Protein AF-A0A1C2C0V2-F1 (afdb_monomer)

Nearest PDB structures (foldseek):
  6gsj-assembly1_BI  TM=4.145E-01  e=1.194E+00  Thermus thermophilus HB8
  1ibl-assembly1_T  TM=4.181E-01  e=2.275E+00  Thermus thermophilus
  4dv3-assembly1_T  TM=4.945E-01  e=3.497E+00  Thermus thermophilus HB8
  7v2p-assembly1_T  TM=4.171E-01  e=2.976E+00  Thermus thermophilus HB8
  4v63-assembly1_AT  TM=4.006E-01  e=2.401E+00  Thermus thermophilus HB27

Mean predicted aligned error: 14.56 Å

Secondary structure (DSSP, 8-state):
-----------------------THHHHHHHHHHHHHHHHHHHHHTT-HHHHHHHHHHTT--HHHHHHH-EETTEEHHHHHHHTT-HHHHHHHGGG-PPP---------PPPP-

Solvent-accessible surface area (backbone atoms only — not comparable to full-atom values): 7212 Å² total; per-residue (Å²): 139,86,84,82,81,82,82,82,83,83,83,81,80,81,79,80,80,72,80,80,74,78,67,76,63,56,70,65,46,50,56,56,54,48,50,52,50,53,49,47,42,48,25,32,51,68,38,31,46,70,59,32,51,49,51,30,56,74,71,68,45,48,70,50,52,38,45,76,67,36,65,39,96,92,27,44,38,56,60,38,14,60,76,48,71,6,59,60,30,35,67,72,48,56,86,48,58,73,73,75,73,77,82,80,81,85,77,88,80,83,79,81,85,130

Structure (mmCIF, N/CA/C/O backbone):
data_AF-A0A1C2C0V2-F1
#
_entry.id   AF-A0A1C2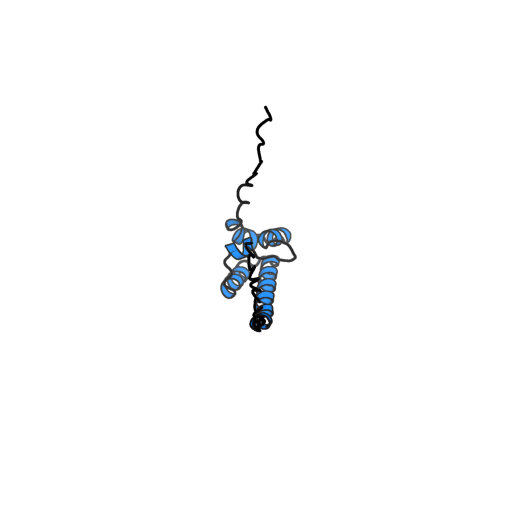C0V2-F1
#
loop_
_atom_site.group_PDB
_atom_site.id
_atom_site.type_symbol
_atom_site.label_atom_id
_atom_site.label_alt_id
_atom_site.label_comp_id
_atom_site.label_asym_id
_atom_site.label_entity_id
_atom_site.label_seq_id
_atom_site.pdbx_PDB_ins_code
_atom_site.Cartn_x
_atom_site.Cartn_y
_atom_site.Cartn_z
_atom_site.occupancy
_atom_site.B_iso_or_equiv
_atom_site.auth_seq_id
_atom_site.auth_comp_id
_atom_site.auth_asym_id
_atom_site.auth_atom_id
_atom_site.pdbx_PDB_model_num
ATOM 1 N N . MET A 1 1 ? 28.251 55.845 53.461 1.00 38.94 1 MET A N 1
ATOM 2 C CA . MET A 1 1 ? 28.040 55.900 51.997 1.00 38.94 1 MET A CA 1
ATOM 3 C C . MET A 1 1 ? 28.409 54.540 51.420 1.00 38.94 1 MET A C 1
ATOM 5 O O . MET A 1 1 ? 29.569 54.165 51.509 1.00 38.94 1 MET A O 1
ATOM 9 N N . LYS A 1 2 ? 27.437 53.749 50.952 1.00 39.31 2 LYS A N 1
ATOM 10 C CA . LYS A 1 2 ? 27.651 52.352 50.533 1.00 39.31 2 LYS A CA 1
ATOM 11 C C . LYS A 1 2 ? 27.464 52.284 49.017 1.00 39.31 2 LYS A C 1
ATOM 13 O O . LYS A 1 2 ? 26.363 52.512 48.531 1.00 39.31 2 LYS A O 1
ATOM 18 N N . ARG A 1 3 ? 28.563 52.100 48.280 1.00 48.50 3 ARG A N 1
ATOM 19 C CA . ARG A 1 3 ? 28.573 51.995 46.814 1.00 48.50 3 ARG A CA 1
ATOM 20 C C . ARG A 1 3 ? 28.439 50.518 46.455 1.00 48.50 3 ARG A C 1
ATOM 22 O O . ARG A 1 3 ? 29.340 49.741 46.753 1.00 48.50 3 ARG A O 1
ATOM 29 N N . TYR A 1 4 ? 27.304 50.135 45.881 1.00 51.75 4 TYR A N 1
ATOM 30 C CA . TYR A 1 4 ? 27.082 48.784 45.378 1.00 51.75 4 TYR A CA 1
ATOM 31 C C . TYR A 1 4 ? 27.704 48.679 43.987 1.00 51.75 4 TYR A C 1
ATOM 33 O O . TYR A 1 4 ? 27.315 49.391 43.065 1.00 51.75 4 TYR A O 1
ATOM 41 N N . LEU A 1 5 ? 28.727 47.836 43.875 1.00 55.94 5 LEU A N 1
ATOM 42 C CA . LEU A 1 5 ? 29.438 47.540 42.638 1.00 55.94 5 LEU A CA 1
ATOM 43 C C . LEU A 1 5 ? 28.643 46.456 41.900 1.00 55.94 5 LEU A C 1
ATOM 45 O O . LEU A 1 5 ? 28.670 45.290 42.288 1.00 55.94 5 LEU A O 1
ATOM 49 N N . THR A 1 6 ? 27.876 46.833 40.881 1.00 54.50 6 THR A N 1
ATOM 50 C CA . THR A 1 6 ? 27.147 45.874 40.042 1.00 54.50 6 THR A CA 1
ATOM 51 C C . THR A 1 6 ? 28.076 45.356 38.947 1.00 54.50 6 THR A C 1
ATOM 53 O O . THR A 1 6 ? 28.372 46.065 37.988 1.00 54.50 6 THR A O 1
ATOM 56 N N . LEU A 1 7 ? 28.551 44.120 39.107 1.00 54.47 7 LEU A N 1
ATOM 57 C CA . LEU A 1 7 ? 29.290 43.372 38.090 1.00 54.47 7 LEU A CA 1
ATOM 58 C C . LEU A 1 7 ? 28.300 42.813 37.059 1.00 54.47 7 LEU A C 1
ATOM 60 O O . LEU A 1 7 ? 27.567 41.867 37.339 1.00 54.47 7 LEU A O 1
ATOM 64 N N . THR A 1 8 ? 28.268 43.392 35.862 1.00 56.91 8 THR A N 1
ATOM 65 C CA . THR A 1 8 ? 27.512 42.858 34.723 1.00 56.91 8 THR A CA 1
ATOM 66 C C . THR A 1 8 ? 28.317 41.741 34.057 1.00 56.91 8 THR A C 1
ATOM 68 O O . THR A 1 8 ? 29.294 42.005 33.358 1.00 56.91 8 THR A O 1
ATOM 71 N N . SER A 1 9 ? 27.921 40.488 34.286 1.00 56.50 9 SER A N 1
ATOM 72 C CA . SER A 1 9 ? 28.453 39.322 33.574 1.00 56.50 9 SER A CA 1
ATOM 73 C C . SER A 1 9 ? 27.779 39.214 32.203 1.00 56.50 9 SER A C 1
ATOM 75 O O . SER A 1 9 ? 26.573 38.994 32.116 1.00 56.50 9 SER A O 1
ATOM 77 N N . ILE A 1 10 ? 28.547 39.408 31.130 1.00 57.41 10 ILE A N 1
ATOM 78 C CA . ILE A 1 10 ? 28.093 39.191 29.752 1.00 57.41 10 ILE A CA 1
ATOM 79 C C . ILE A 1 10 ? 28.424 37.739 29.397 1.00 57.41 10 ILE A C 1
ATOM 81 O O . ILE A 1 10 ? 29.585 37.397 29.179 1.00 57.41 10 ILE A O 1
ATOM 85 N N . ILE A 1 11 ? 27.412 36.873 29.363 1.00 63.12 11 ILE A N 1
ATOM 86 C CA . ILE A 1 11 ? 27.553 35.487 28.900 1.00 63.12 11 ILE A CA 1
ATOM 87 C C . ILE A 1 11 ? 27.469 35.503 27.370 1.00 63.12 11 ILE A C 1
ATOM 89 O O . ILE A 1 11 ? 26.389 35.629 26.797 1.00 63.12 11 ILE A O 1
ATOM 93 N N . ALA A 1 12 ? 28.617 35.398 26.700 1.00 57.31 12 ALA A N 1
ATOM 94 C CA . ALA A 1 12 ? 28.680 35.182 25.259 1.00 57.31 12 ALA A CA 1
ATOM 95 C C . ALA A 1 12 ? 28.377 33.704 24.956 1.00 57.31 12 ALA A C 1
ATOM 97 O O . ALA A 1 12 ? 29.209 32.828 25.183 1.00 57.31 12 ALA A O 1
ATOM 98 N N . ALA A 1 13 ? 27.171 33.416 24.464 1.00 58.44 13 ALA A N 1
ATOM 99 C CA . ALA A 1 13 ? 26.807 32.087 23.989 1.00 58.44 13 ALA A CA 1
ATOM 100 C C . ALA A 1 13 ? 27.440 31.845 22.609 1.00 58.44 13 ALA A C 1
ATOM 102 O O . ALA A 1 13 ? 27.033 32.438 21.610 1.00 58.44 13 ALA A O 1
ATOM 103 N N . ALA A 1 14 ? 28.452 30.979 22.551 1.00 57.50 14 ALA A N 1
ATOM 104 C CA . ALA A 1 14 ? 29.018 30.508 21.295 1.00 57.50 14 ALA A CA 1
ATOM 105 C C . ALA A 1 14 ? 27.992 29.615 20.574 1.00 57.50 14 ALA A C 1
ATOM 107 O O . ALA A 1 14 ? 27.724 28.489 20.991 1.00 57.50 14 ALA A O 1
ATOM 108 N N . LEU A 1 15 ? 27.407 30.127 19.490 1.00 61.22 15 LEU A N 1
ATOM 109 C CA . LEU A 1 15 ? 26.591 29.351 18.560 1.00 61.22 15 LEU A CA 1
ATOM 110 C C . LEU A 1 15 ? 27.511 28.406 17.777 1.00 61.22 15 LEU A C 1
ATOM 112 O O . LEU A 1 15 ? 28.115 28.789 16.777 1.00 61.22 15 LEU A O 1
ATOM 116 N N . LEU A 1 16 ? 27.631 27.163 18.244 1.00 60.00 16 LEU A N 1
ATOM 117 C CA . LEU A 1 16 ? 28.204 26.078 17.454 1.00 60.00 16 LEU A CA 1
ATOM 118 C C . LEU A 1 16 ? 27.242 25.774 16.300 1.00 60.00 16 LEU A C 1
ATOM 120 O O . LEU A 1 16 ? 26.265 25.044 16.456 1.00 60.00 16 LEU A O 1
ATOM 124 N N . ALA A 1 17 ? 27.505 26.368 15.137 1.00 57.84 17 ALA A N 1
ATOM 125 C CA . ALA A 1 17 ? 26.864 25.987 13.890 1.00 57.84 17 ALA A CA 1
ATOM 126 C C . ALA A 1 17 ? 27.332 24.572 13.523 1.00 57.84 17 ALA A C 1
ATOM 128 O O . ALA A 1 17 ? 28.430 24.381 13.003 1.00 57.84 17 ALA A O 1
ATOM 129 N N . VAL A 1 18 ? 26.514 23.568 13.836 1.00 64.06 18 VAL A N 1
ATOM 130 C CA . VAL A 1 18 ? 26.712 22.206 13.338 1.00 64.06 18 VAL A CA 1
ATOM 131 C C . VAL A 1 18 ? 26.355 22.224 11.850 1.00 64.06 18 VAL A C 1
ATOM 133 O O . VAL A 1 18 ? 25.207 22.536 11.521 1.00 64.06 18 VAL A O 1
ATOM 136 N N . PRO A 1 19 ? 27.280 21.918 10.923 1.00 56.22 19 PRO A N 1
ATOM 137 C CA . PRO A 1 19 ? 26.898 21.728 9.537 1.00 56.22 19 PRO A CA 1
ATOM 138 C C . PRO A 1 19 ? 26.007 20.486 9.470 1.00 56.22 19 PRO A C 1
ATOM 140 O O . PRO A 1 19 ? 26.447 19.370 9.748 1.00 56.22 19 PRO A O 1
ATOM 143 N N . ALA A 1 20 ? 24.736 20.685 9.124 1.00 57.19 20 ALA A N 1
ATOM 144 C CA . ALA A 1 20 ? 23.846 19.600 8.748 1.00 57.19 20 ALA A CA 1
ATOM 145 C C . ALA A 1 20 ? 24.399 18.978 7.459 1.00 57.19 20 ALA A C 1
ATOM 147 O O . ALA A 1 20 ? 24.133 19.452 6.356 1.00 57.19 20 ALA A O 1
ATOM 148 N N . ALA A 1 21 ? 25.228 17.945 7.597 1.00 58.19 21 ALA A N 1
ATOM 149 C CA . ALA A 1 21 ? 25.599 17.101 6.479 1.00 58.19 21 ALA A CA 1
ATOM 150 C C . ALA A 1 21 ? 24.317 16.409 5.999 1.00 58.19 21 ALA A C 1
ATOM 152 O O . ALA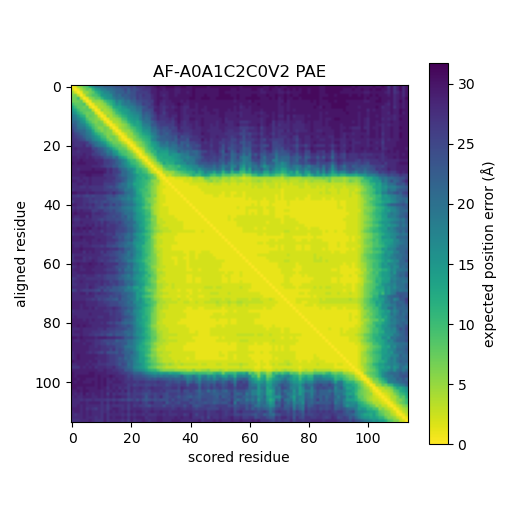 A 1 21 ? 23.825 15.479 6.637 1.00 58.19 21 ALA A O 1
ATOM 153 N N . ALA A 1 22 ? 23.737 16.907 4.906 1.00 53.78 22 ALA A N 1
ATOM 154 C CA . ALA A 1 22 ? 22.668 16.219 4.204 1.00 53.78 22 ALA A CA 1
ATOM 155 C C . ALA A 1 22 ? 23.224 14.871 3.725 1.00 53.78 22 ALA A C 1
ATOM 157 O O . ALA A 1 22 ? 24.074 14.811 2.836 1.00 53.78 22 ALA A O 1
ATOM 158 N N . ASP A 1 23 ? 22.796 13.796 4.385 1.00 51.94 23 ASP A N 1
ATOM 159 C CA . ASP A 1 23 ? 23.242 12.437 4.109 1.00 51.94 23 ASP A CA 1
ATOM 160 C C . ASP A 1 23 ? 22.873 12.070 2.662 1.00 51.94 23 ASP A C 1
ATOM 162 O O . ASP A 1 23 ? 21.705 11.958 2.295 1.00 51.94 23 ASP A O 1
ATOM 166 N N . SER A 1 24 ? 23.874 11.903 1.801 1.00 51.97 24 SER A N 1
ATOM 167 C CA . SER A 1 24 ? 23.696 11.576 0.375 1.00 51.97 24 SER A CA 1
ATOM 168 C C . SER A 1 24 ? 22.986 10.232 0.108 1.00 51.97 24 SER A C 1
ATOM 170 O O . SER A 1 24 ? 22.681 9.912 -1.043 1.00 51.97 24 SER A O 1
ATOM 172 N N . ARG A 1 25 ? 22.660 9.458 1.155 1.00 50.97 25 ARG A N 1
ATOM 173 C CA . ARG A 1 25 ? 21.848 8.228 1.091 1.00 50.97 25 ARG A CA 1
ATOM 174 C C . ARG A 1 25 ? 20.451 8.448 0.505 1.00 50.97 25 ARG A C 1
ATOM 176 O O . ARG A 1 25 ? 19.987 7.603 -0.260 1.00 50.97 25 ARG A O 1
ATOM 183 N N . PHE A 1 26 ? 19.825 9.599 0.760 1.00 50.25 26 PHE A N 1
ATOM 184 C CA . PHE A 1 26 ? 18.439 9.858 0.346 1.00 50.25 26 PHE A CA 1
ATOM 185 C C . PHE A 1 26 ? 18.224 9.857 -1.180 1.00 50.25 26 PHE A C 1
ATOM 187 O O . PHE A 1 26 ? 17.135 9.523 -1.644 1.00 50.25 26 PHE A O 1
ATOM 194 N N . ILE A 1 27 ? 19.244 10.181 -1.987 1.00 51.97 27 ILE A N 1
ATOM 195 C CA . ILE A 1 27 ? 19.081 10.293 -3.449 1.00 51.97 27 ILE A CA 1
ATOM 196 C C . ILE A 1 27 ? 18.996 8.919 -4.135 1.00 51.97 27 ILE A C 1
ATOM 198 O O . ILE A 1 27 ? 18.217 8.752 -5.073 1.00 51.97 27 ILE A O 1
ATOM 202 N N . LYS A 1 28 ? 19.728 7.905 -3.649 1.00 52.03 28 LYS A N 1
ATOM 203 C CA . LYS A 1 28 ? 19.562 6.510 -4.111 1.00 52.03 28 LYS A CA 1
ATOM 204 C C . LYS A 1 28 ? 18.346 5.831 -3.480 1.00 52.03 28 LYS A C 1
ATOM 206 O O . LYS A 1 28 ? 17.726 4.980 -4.105 1.00 52.03 28 LYS A O 1
ATOM 211 N N . GLU A 1 29 ? 17.992 6.212 -2.259 1.00 55.12 29 GLU A N 1
ATOM 212 C CA . GLU A 1 29 ? 16.837 5.668 -1.541 1.00 55.12 29 GLU A CA 1
ATOM 213 C C . GLU A 1 29 ? 15.503 6.109 -2.167 1.00 55.12 29 GLU A C 1
ATOM 215 O O . GLU A 1 29 ? 14.552 5.328 -2.226 1.00 55.12 29 GLU A O 1
ATOM 220 N N . GLY A 1 30 ? 15.459 7.318 -2.741 1.00 64.62 30 GLY A N 1
ATOM 221 C CA . GLY A 1 30 ? 14.291 7.835 -3.452 1.00 64.62 30 GLY A CA 1
ATOM 222 C C . GLY A 1 30 ? 13.833 6.949 -4.615 1.00 64.62 30 GLY A C 1
ATOM 223 O O . GLY A 1 30 ? 12.631 6.757 -4.784 1.00 64.62 30 GLY A O 1
ATOM 224 N N . SER A 1 31 ? 14.754 6.347 -5.380 1.00 78.12 31 SER A N 1
ATOM 225 C CA . SER A 1 31 ? 14.380 5.448 -6.484 1.00 78.12 31 SER A CA 1
ATOM 226 C C . SER A 1 31 ? 13.854 4.104 -5.982 1.00 78.12 31 SER A C 1
ATOM 228 O O . SER A 1 31 ? 12.882 3.586 -6.533 1.00 78.12 31 SER A O 1
ATOM 230 N N . TYR A 1 32 ? 14.439 3.566 -4.907 1.00 85.69 32 TYR A N 1
ATOM 231 C CA . TYR A 1 32 ? 13.994 2.320 -4.284 1.00 85.69 32 TYR A CA 1
ATOM 232 C C . TYR A 1 32 ? 12.573 2.455 -3.725 1.00 85.69 32 TYR A C 1
ATOM 234 O O . TYR A 1 32 ? 11.707 1.641 -4.047 1.00 85.69 32 TYR A O 1
ATOM 242 N N . LEU A 1 33 ? 12.299 3.521 -2.963 1.00 85.62 33 LEU A N 1
ATOM 243 C CA . LEU A 1 33 ? 10.962 3.761 -2.416 1.00 85.62 33 LEU A CA 1
ATOM 244 C C . LEU A 1 33 ? 9.944 4.120 -3.496 1.00 85.62 33 LEU A C 1
ATOM 246 O O . LEU A 1 33 ? 8.802 3.667 -3.4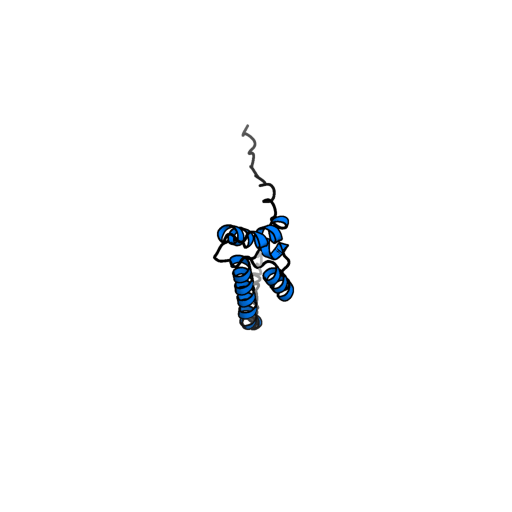31 1.00 85.62 33 LEU A O 1
ATOM 250 N N . HIS A 1 34 ? 10.345 4.895 -4.505 1.00 89.88 34 HIS A N 1
ATOM 251 C CA . HIS A 1 34 ? 9.469 5.197 -5.632 1.00 89.88 34 HIS A CA 1
ATOM 252 C C . HIS A 1 34 ? 9.062 3.921 -6.377 1.00 89.88 34 HIS A C 1
ATOM 254 O O . HIS A 1 34 ? 7.875 3.710 -6.613 1.00 89.88 34 HIS A O 1
ATOM 260 N N . THR A 1 35 ? 10.021 3.039 -6.674 1.00 93.38 35 THR A N 1
ATOM 261 C CA . THR A 1 35 ? 9.757 1.757 -7.347 1.00 93.38 35 THR A CA 1
ATOM 262 C C . THR A 1 35 ? 8.819 0.887 -6.512 1.00 93.38 35 THR A C 1
ATOM 264 O O . THR A 1 35 ? 7.809 0.416 -7.031 1.00 93.38 35 THR A O 1
ATOM 267 N N . ALA A 1 36 ? 9.069 0.775 -5.202 1.00 93.81 36 ALA A N 1
ATOM 268 C CA . ALA A 1 36 ? 8.206 0.035 -4.283 1.00 93.81 36 ALA A CA 1
ATOM 269 C C . ALA A 1 36 ? 6.751 0.527 -4.330 1.00 93.81 36 ALA A C 1
ATOM 271 O O . ALA A 1 36 ? 5.818 -0.270 -4.430 1.00 93.81 36 ALA A O 1
ATOM 272 N N . LEU A 1 37 ? 6.546 1.848 -4.281 1.00 94.62 37 LEU A N 1
ATOM 273 C CA . LEU A 1 37 ? 5.211 2.443 -4.332 1.00 94.62 37 LEU A CA 1
ATOM 274 C C . LEU A 1 37 ? 4.539 2.209 -5.687 1.00 94.62 37 LEU A C 1
ATOM 276 O O . LEU A 1 37 ? 3.367 1.834 -5.725 1.00 94.62 37 LEU A O 1
ATOM 280 N N . VAL A 1 38 ? 5.269 2.382 -6.792 1.00 95.88 38 VAL A N 1
ATOM 281 C CA . VAL A 1 38 ? 4.744 2.139 -8.142 1.00 95.88 38 VAL A CA 1
ATOM 282 C C . VAL A 1 38 ? 4.297 0.686 -8.297 1.00 95.88 38 VAL A C 1
ATOM 284 O O . VAL A 1 38 ? 3.182 0.444 -8.766 1.00 95.88 38 VAL A O 1
ATOM 287 N N . GLU A 1 39 ? 5.105 -0.281 -7.868 1.00 97.50 39 GLU A N 1
ATOM 288 C CA . GLU A 1 39 ? 4.761 -1.702 -7.945 1.00 97.50 39 GLU A CA 1
ATOM 289 C C . GLU A 1 39 ? 3.578 -2.063 -7.044 1.00 97.50 39 GLU A C 1
ATOM 291 O O . GLU A 1 39 ? 2.622 -2.689 -7.507 1.00 97.50 39 GLU A O 1
ATOM 296 N N . VAL A 1 40 ? 3.582 -1.616 -5.782 1.00 98.00 40 VAL A N 1
ATOM 297 C CA . VAL A 1 40 ? 2.476 -1.858 -4.842 1.00 98.00 40 VAL A CA 1
ATOM 298 C C . VAL A 1 40 ? 1.161 -1.311 -5.396 1.00 98.00 40 VAL A C 1
ATOM 300 O O . VAL A 1 40 ? 0.150 -2.022 -5.401 1.00 98.00 40 VAL A O 1
ATOM 303 N N . CYS A 1 41 ? 1.160 -0.081 -5.915 1.00 98.06 41 CYS A N 1
ATOM 304 C CA . CYS A 1 41 ? -0.039 0.528 -6.483 1.00 98.06 41 CYS A CA 1
ATOM 305 C C . CYS A 1 41 ? -0.466 -0.152 -7.790 1.00 98.06 41 CYS A C 1
ATOM 307 O O . CYS A 1 41 ? -1.659 -0.349 -8.018 1.00 98.06 41 CYS A O 1
ATOM 309 N N . THR A 1 42 ? 0.485 -0.583 -8.621 1.00 98.44 42 THR A N 1
ATOM 310 C CA . THR A 1 42 ? 0.201 -1.297 -9.875 1.00 98.44 42 THR A CA 1
ATOM 311 C C . THR A 1 42 ? -0.414 -2.669 -9.615 1.00 98.44 42 THR A C 1
ATOM 313 O O . THR A 1 42 ? -1.445 -3.004 -10.199 1.00 98.44 42 THR A O 1
ATOM 316 N N . HIS A 1 43 ? 0.173 -3.464 -8.719 1.00 98.50 43 HIS A N 1
ATOM 317 C CA . HIS A 1 43 ? -0.354 -4.783 -8.369 1.00 98.50 43 HIS A CA 1
ATOM 318 C C . HIS A 1 43 ? -1.687 -4.696 -7.633 1.00 98.50 43 HIS A C 1
ATOM 320 O O . HIS A 1 43 ? -2.540 -5.557 -7.836 1.00 98.50 43 HIS A O 1
ATOM 326 N N . THR A 1 44 ? -1.893 -3.644 -6.838 1.00 98.44 44 THR A N 1
ATOM 327 C CA . THR A 1 44 ? -3.195 -3.361 -6.230 1.00 98.44 44 THR A CA 1
ATOM 328 C C . THR A 1 44 ? -4.245 -3.055 -7.288 1.00 98.44 44 THR A C 1
ATOM 330 O O . THR A 1 44 ? -5.269 -3.724 -7.315 1.00 98.44 44 THR A O 1
ATOM 333 N N . ARG A 1 45 ? -3.981 -2.107 -8.198 1.00 98.44 45 ARG A N 1
ATOM 334 C CA . ARG A 1 45 ? -4.924 -1.732 -9.264 1.00 98.44 45 ARG A CA 1
ATOM 335 C C . ARG A 1 45 ? -5.314 -2.918 -10.143 1.00 98.44 45 ARG A C 1
ATOM 337 O O . ARG A 1 45 ? -6.465 -3.046 -10.524 1.00 98.44 45 ARG A O 1
ATOM 344 N N . ASN A 1 46 ? -4.352 -3.777 -10.467 1.00 98.44 46 ASN A N 1
ATOM 345 C CA . ASN A 1 46 ? -4.570 -4.924 -11.348 1.00 98.44 46 ASN A CA 1
ATOM 346 C C . ASN A 1 46 ? -5.164 -6.145 -10.617 1.00 98.44 46 ASN A C 1
ATOM 348 O O . ASN A 1 46 ? -5.189 -7.236 -11.188 1.00 98.44 46 ASN A O 1
ATOM 352 N N . ASP A 1 47 ? -5.554 -5.994 -9.348 1.00 98.56 47 ASP A N 1
ATOM 353 C CA . ASP A 1 47 ? -6.073 -7.055 -8.489 1.00 98.56 47 ASP A CA 1
ATOM 354 C C . ASP A 1 47 ? -5.148 -8.282 -8.379 1.00 98.56 47 ASP A C 1
ATOM 356 O O . ASP A 1 47 ? -5.580 -9.423 -8.500 1.00 98.56 47 ASP A O 1
ATOM 360 N N . GLN A 1 48 ? -3.840 -8.090 -8.185 1.00 98.56 48 GLN A N 1
ATOM 361 C CA . GLN A 1 48 ? -2.830 -9.163 -8.177 1.00 98.56 48 GLN A CA 1
ATOM 362 C C . GLN A 1 48 ? -2.299 -9.451 -6.757 1.00 98.56 48 GLN A C 1
ATOM 364 O O . GLN A 1 48 ? -1.158 -9.096 -6.455 1.00 98.56 48 GLN A O 1
ATOM 369 N N . PRO A 1 49 ? -3.048 -10.148 -5.876 1.00 98.00 49 PRO A N 1
ATOM 370 C CA . PRO A 1 49 ? -2.664 -10.345 -4.475 1.00 98.00 49 PRO A CA 1
ATOM 371 C C . PRO A 1 49 ? -1.350 -11.121 -4.309 1.00 98.00 49 PRO A C 1
ATOM 373 O O . PRO A 1 49 ? -0.567 -10.802 -3.422 1.00 98.00 49 PRO A O 1
ATOM 376 N N . GLY A 1 50 ? -1.061 -12.098 -5.178 1.00 98.19 50 GLY A N 1
ATOM 377 C CA . GLY A 1 50 ? 0.193 -12.862 -5.128 1.00 98.19 50 GLY A CA 1
ATOM 378 C C . GLY A 1 50 ? 1.427 -12.019 -5.467 1.00 98.19 50 GLY A C 1
ATOM 379 O O . GLY A 1 50 ? 2.430 -12.085 -4.760 1.00 98.19 50 GLY A O 1
ATOM 380 N N . LYS A 1 51 ? 1.340 -11.178 -6.509 1.00 98.38 51 LYS A N 1
ATOM 381 C CA . LYS A 1 51 ? 2.428 -10.251 -6.861 1.00 98.38 51 LYS A CA 1
ATOM 382 C C . LYS A 1 51 ? 2.588 -9.178 -5.795 1.00 98.38 51 LYS A C 1
ATOM 384 O O . LYS A 1 51 ? 3.690 -8.991 -5.303 1.00 98.38 51 LYS A O 1
ATOM 389 N N . LEU A 1 52 ? 1.479 -8.590 -5.344 1.00 98.44 52 LEU A N 1
ATOM 390 C CA . LEU A 1 52 ? 1.483 -7.635 -4.241 1.00 98.44 52 LEU A CA 1
ATOM 391 C C . LEU A 1 52 ? 2.123 -8.225 -2.976 1.00 98.44 52 LEU A C 1
ATOM 393 O O . LEU A 1 52 ? 2.946 -7.571 -2.351 1.00 98.44 52 LEU A O 1
ATOM 397 N N . PHE A 1 53 ? 1.800 -9.466 -2.604 1.00 98.31 53 PHE A N 1
ATOM 398 C CA . PHE A 1 53 ? 2.421 -10.130 -1.458 1.00 98.31 53 PHE A CA 1
ATOM 399 C C . PHE A 1 53 ? 3.938 -10.276 -1.617 1.00 98.31 53 PHE A C 1
ATOM 401 O O . PHE A 1 53 ? 4.677 -10.006 -0.669 1.00 98.31 53 PHE A O 1
ATOM 408 N N . ASN A 1 54 ? 4.399 -10.680 -2.803 1.00 98.19 54 ASN A N 1
ATOM 409 C CA . ASN A 1 54 ? 5.823 -10.811 -3.091 1.00 98.19 54 ASN A CA 1
ATOM 410 C C . ASN A 1 54 ? 6.537 -9.458 -3.029 1.00 98.19 54 ASN A C 1
ATOM 412 O O . ASN A 1 54 ? 7.532 -9.364 -2.318 1.00 98.19 54 ASN A O 1
ATOM 416 N N . THR A 1 55 ? 5.982 -8.421 -3.661 1.00 97.75 55 THR A N 1
ATOM 417 C CA . THR A 1 55 ? 6.485 -7.040 -3.598 1.00 97.75 55 THR A CA 1
ATOM 418 C C . THR A 1 55 ? 6.563 -6.561 -2.149 1.00 97.75 55 THR A C 1
ATOM 420 O O . THR A 1 55 ? 7.622 -6.161 -1.678 1.00 97.75 55 THR A O 1
ATOM 423 N N . LEU A 1 56 ? 5.482 -6.681 -1.372 1.00 97.62 56 LEU A N 1
ATOM 424 C CA . LEU A 1 56 ? 5.485 -6.291 0.042 1.00 97.62 56 LEU A CA 1
ATOM 425 C C . LEU A 1 56 ? 6.580 -7.020 0.839 1.00 97.62 56 LEU A C 1
ATOM 427 O O . LEU A 1 56 ? 7.244 -6.409 1.674 1.00 97.62 56 LEU A O 1
ATOM 431 N N . ARG A 1 57 ? 6.812 -8.309 0.567 1.00 97.50 57 ARG A N 1
ATOM 432 C CA . ARG A 1 57 ? 7.877 -9.089 1.212 1.00 97.50 57 ARG A CA 1
ATOM 433 C C . ARG A 1 57 ? 9.275 -8.630 0.792 1.00 97.50 57 ARG A C 1
ATOM 435 O O . ARG A 1 57 ? 10.137 -8.502 1.658 1.00 97.50 57 ARG A O 1
ATOM 442 N N . GLU A 1 58 ? 9.494 -8.386 -0.495 1.00 96.56 58 GLU A N 1
ATOM 443 C CA . GLU A 1 58 ? 10.770 -7.926 -1.058 1.00 96.56 58 GLU A CA 1
ATOM 444 C C . GLU A 1 58 ? 11.185 -6.572 -0.478 1.00 96.56 58 GLU A C 1
ATOM 446 O O . GLU A 1 58 ? 12.307 -6.413 0.004 1.00 96.56 58 GLU A O 1
ATOM 451 N N . TYR A 1 59 ? 10.235 -5.640 -0.399 1.00 95.81 59 TYR A N 1
ATOM 452 C CA . TYR A 1 59 ? 10.434 -4.316 0.189 1.00 95.81 59 TYR A CA 1
ATOM 453 C C . TYR A 1 59 ? 10.306 -4.290 1.720 1.00 95.81 59 TYR A C 1
ATOM 455 O O . TYR A 1 59 ? 10.380 -3.227 2.333 1.00 95.81 59 TYR A O 1
ATOM 463 N N . ARG A 1 60 ? 10.121 -5.454 2.362 1.00 95.75 60 ARG A N 1
ATOM 464 C CA . ARG A 1 60 ? 9.964 -5.607 3.822 1.00 95.75 60 ARG A CA 1
ATOM 465 C C . ARG A 1 60 ? 8.846 -4.738 4.418 1.00 95.75 60 ARG A C 1
ATOM 467 O O . ARG A 1 60 ? 8.911 -4.313 5.571 1.00 95.75 60 ARG A O 1
ATOM 474 N N . ILE A 1 61 ? 7.787 -4.508 3.649 1.00 95.69 61 ILE A N 1
ATOM 475 C CA . ILE A 1 61 ? 6.595 -3.773 4.064 1.00 95.69 61 ILE A CA 1
ATOM 476 C C . ILE A 1 61 ? 5.589 -4.783 4.619 1.00 95.69 61 ILE A C 1
ATOM 478 O O . ILE A 1 61 ? 5.074 -5.643 3.906 1.00 95.69 61 ILE A O 1
ATOM 482 N N . SER A 1 62 ? 5.278 -4.687 5.913 1.00 96.62 62 SER A N 1
ATOM 483 C CA . SER A 1 62 ? 4.229 -5.527 6.500 1.00 96.62 62 SER A CA 1
ATOM 484 C C . SER A 1 62 ? 2.862 -5.193 5.888 1.00 96.62 62 SER A C 1
ATOM 486 O O . SER A 1 62 ? 2.603 -4.042 5.541 1.00 96.62 62 SER A O 1
ATOM 488 N N . LYS A 1 63 ? 1.946 -6.168 5.800 1.00 96.50 63 LYS A N 1
ATOM 489 C CA . LYS A 1 63 ? 0.575 -5.909 5.314 1.00 96.50 63 LYS A CA 1
ATOM 490 C C . LYS A 1 63 ? -0.142 -4.843 6.152 1.00 96.50 63 LYS A C 1
ATOM 492 O O . LYS A 1 63 ? -0.846 -4.016 5.588 1.00 96.50 63 LYS A O 1
ATOM 497 N N . GLN A 1 64 ? 0.104 -4.823 7.465 1.00 95.50 64 GLN A N 1
ATOM 498 C CA . GLN A 1 64 ? -0.405 -3.782 8.359 1.00 95.50 64 GLN A CA 1
ATOM 499 C C . GLN A 1 64 ? 0.133 -2.400 7.968 1.00 95.50 64 GLN A C 1
ATOM 501 O O . GLN A 1 64 ? -0.643 -1.481 7.751 1.00 95.50 64 GLN A O 1
ATOM 506 N N . SER A 1 65 ? 1.452 -2.264 7.795 1.00 95.44 65 SER A N 1
ATOM 507 C CA . SER A 1 65 ? 2.074 -1.010 7.349 1.00 95.44 65 SER A CA 1
ATOM 508 C C . SER A 1 65 ? 1.586 -0.585 5.965 1.00 95.44 65 SER A C 1
ATOM 510 O O . SER A 1 65 ? 1.437 0.605 5.714 1.00 95.44 65 SER A O 1
ATOM 512 N N . ALA A 1 66 ? 1.347 -1.545 5.069 1.00 96.12 66 ALA A N 1
ATOM 513 C CA . ALA A 1 66 ? 0.824 -1.279 3.739 1.00 96.12 66 ALA A CA 1
ATOM 514 C C . ALA A 1 66 ? -0.574 -0.652 3.814 1.00 96.12 66 ALA A C 1
ATOM 516 O O . ALA A 1 66 ? -0.818 0.370 3.185 1.00 96.12 66 ALA A O 1
ATOM 517 N N . VAL A 1 67 ? -1.466 -1.214 4.632 1.00 96.31 67 VAL A N 1
ATOM 518 C CA . VAL A 1 67 ? -2.812 -0.662 4.836 1.00 96.31 67 VAL A CA 1
ATOM 519 C C . VAL A 1 67 ? -2.770 0.687 5.561 1.00 96.31 67 VAL A C 1
ATOM 521 O O . VAL A 1 67 ? -3.444 1.615 5.129 1.00 96.31 67 VAL A O 1
ATOM 524 N N . ASP A 1 68 ? -1.940 0.824 6.599 1.00 93.69 68 ASP A N 1
ATOM 525 C CA . ASP A 1 68 ? -1.907 2.023 7.450 1.00 93.69 68 ASP A CA 1
ATOM 526 C C . ASP A 1 68 ? -1.205 3.227 6.792 1.00 93.69 68 ASP A C 1
ATOM 528 O O . ASP A 1 68 ? -1.519 4.373 7.109 1.00 93.69 68 ASP A O 1
ATOM 532 N N . LYS A 1 69 ? -0.195 2.989 5.938 1.00 93.25 69 LYS A N 1
ATOM 533 C CA . LYS A 1 69 ? 0.753 4.038 5.508 1.00 93.25 69 LYS A CA 1
ATOM 534 C C . LYS A 1 69 ? 0.914 4.190 3.999 1.00 93.25 69 LYS A C 1
ATOM 536 O O . LYS A 1 69 ? 1.346 5.256 3.563 1.00 93.25 69 LYS A O 1
ATOM 541 N N . VAL A 1 70 ? 0.633 3.162 3.195 1.00 95.31 70 VAL A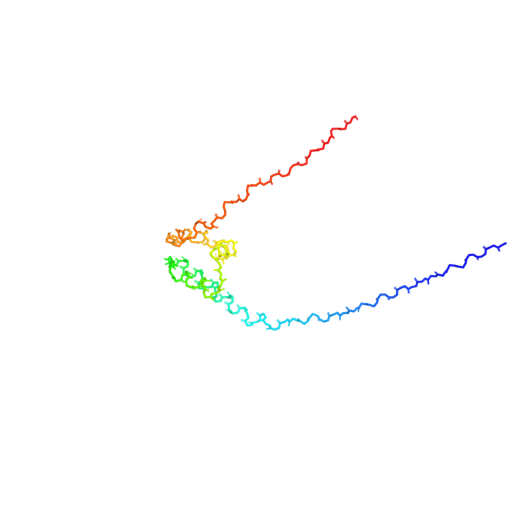 N 1
ATOM 542 C CA . VAL A 1 70 ? 0.833 3.265 1.742 1.00 95.31 70 VAL A CA 1
ATOM 543 C C . VAL A 1 70 ? -0.327 4.023 1.111 1.00 95.31 70 VAL A C 1
ATOM 545 O O . VAL A 1 70 ? -1.500 3.729 1.347 1.00 95.31 70 VAL A O 1
ATOM 548 N N . MET A 1 71 ? 0.031 4.990 0.272 1.00 95.19 71 MET A N 1
ATOM 549 C CA . MET A 1 71 ? -0.898 5.830 -0.468 1.00 95.19 71 MET A CA 1
ATOM 550 C C . MET A 1 71 ? -0.679 5.649 -1.969 1.00 95.19 71 MET A C 1
ATOM 552 O O . MET A 1 71 ? 0.429 5.832 -2.468 1.00 95.19 71 MET A O 1
ATOM 556 N N . CYS A 1 72 ? -1.754 5.356 -2.690 1.00 96.38 72 CYS A N 1
ATOM 557 C CA . CYS A 1 72 ? -1.796 5.263 -4.143 1.00 96.38 72 CYS A CA 1
ATOM 558 C C . CYS A 1 72 ? -2.714 6.361 -4.672 1.00 96.38 72 CYS A C 1
ATOM 560 O O . CYS A 1 72 ? -3.877 6.427 -4.288 1.00 96.38 72 CYS A O 1
ATOM 562 N N . ASN A 1 73 ? -2.203 7.253 -5.526 1.00 93.31 73 ASN A N 1
ATOM 563 C CA . ASN A 1 73 ? -2.980 8.368 -6.088 1.00 93.31 73 ASN A CA 1
ATOM 564 C C . ASN A 1 73 ? -3.757 9.176 -5.029 1.00 93.31 73 ASN A C 1
ATOM 566 O O . ASN A 1 73 ? -4.927 9.500 -5.216 1.00 93.31 73 ASN A O 1
ATOM 570 N N . LYS A 1 74 ? -3.096 9.508 -3.909 1.00 94.62 74 LYS A N 1
ATOM 571 C CA . LYS A 1 74 ? -3.673 10.241 -2.759 1.00 94.62 74 LYS A CA 1
ATOM 572 C C . LYS A 1 74 ? -4.769 9.482 -1.990 1.00 94.62 74 LYS A C 1
ATOM 574 O O . LYS A 1 74 ? -5.464 10.082 -1.177 1.00 94.62 74 LYS A O 1
ATOM 579 N N . GLN A 1 75 ? -4.916 8.180 -2.215 1.00 95.81 75 GLN A N 1
ATOM 580 C CA . GLN A 1 75 ? -5.853 7.312 -1.503 1.00 95.81 75 GLN A CA 1
ATOM 581 C C . GLN A 1 75 ? -5.081 6.255 -0.712 1.00 95.81 75 GLN A C 1
ATOM 583 O O . GLN A 1 75 ? -4.092 5.719 -1.210 1.00 95.81 75 GLN A O 1
ATOM 588 N N . GLN A 1 76 ? -5.538 5.922 0.498 1.00 95.94 76 GLN A N 1
ATOM 589 C CA . GLN A 1 76 ? -4.970 4.798 1.253 1.00 95.94 76 GLN A CA 1
ATOM 590 C C . GLN A 1 76 ? -5.095 3.511 0.439 1.00 95.94 76 GLN A C 1
ATOM 592 O O . GLN A 1 76 ? -6.089 3.327 -0.264 1.00 95.94 76 GLN A O 1
ATOM 597 N N . LEU A 1 77 ? -4.111 2.618 0.550 1.00 97.06 77 LEU A N 1
ATOM 598 C CA . LEU A 1 77 ? -3.990 1.420 -0.283 1.0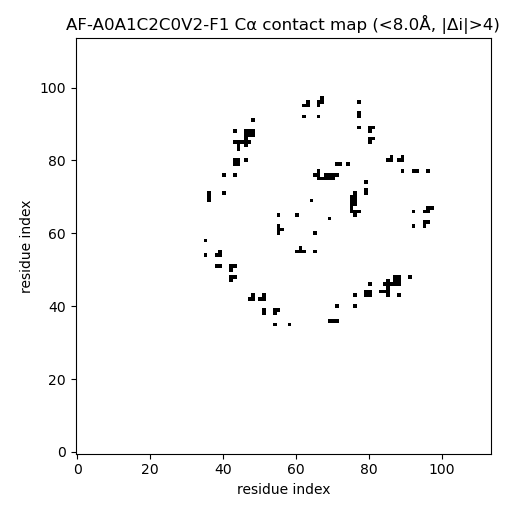0 97.06 77 LEU A CA 1
ATOM 599 C C . LEU A 1 77 ? -5.289 0.607 -0.386 1.00 97.06 77 LEU A C 1
ATOM 601 O O . LEU A 1 77 ? -5.685 0.208 -1.478 1.00 97.06 77 LEU A O 1
ATOM 605 N N . LEU A 1 78 ? -5.969 0.384 0.741 1.00 96.75 78 LEU A N 1
ATOM 606 C CA . LEU A 1 78 ? -7.199 -0.406 0.774 1.00 96.75 78 LEU A CA 1
ATOM 607 C C . LEU A 1 78 ? -8.385 0.329 0.126 1.00 96.75 78 LEU A C 1
ATOM 609 O O . LEU A 1 78 ? -9.156 -0.280 -0.612 1.00 96.75 78 LEU A O 1
ATOM 613 N N . THR A 1 79 ? -8.502 1.642 0.331 1.00 97.25 79 THR A N 1
ATOM 614 C CA . THR A 1 79 ? -9.489 2.490 -0.360 1.00 97.25 79 THR A CA 1
ATOM 615 C C . THR A 1 79 ? -9.223 2.537 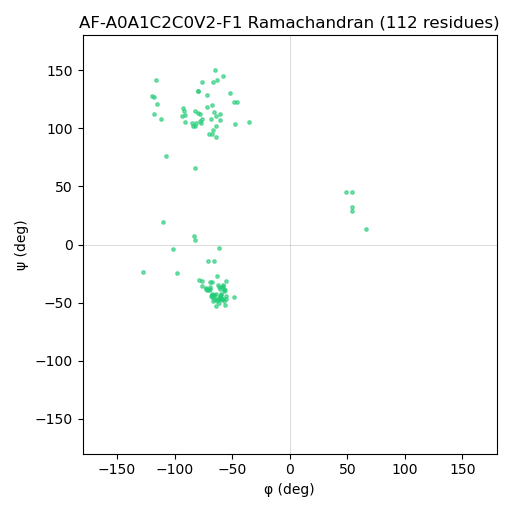-1.861 1.00 97.25 79 THR A C 1
ATOM 617 O O . THR A 1 79 ? -10.144 2.392 -2.656 1.00 97.25 79 THR A O 1
ATOM 620 N N . PHE A 1 80 ? -7.958 2.673 -2.258 1.00 98.19 80 PHE A N 1
ATOM 621 C CA . PHE A 1 80 ? -7.545 2.616 -3.653 1.00 98.19 80 PHE A CA 1
ATOM 622 C C . PHE A 1 80 ? -7.907 1.268 -4.290 1.00 98.19 80 PHE A C 1
ATOM 624 O O . PHE A 1 80 ? -8.442 1.245 -5.395 1.00 98.19 80 PHE A O 1
ATOM 631 N N . ALA A 1 81 ? -7.687 0.153 -3.585 1.00 98.19 81 ALA A N 1
ATOM 632 C CA . ALA A 1 81 ? -8.082 -1.176 -4.046 1.00 98.19 81 ALA A CA 1
ATOM 633 C C . ALA A 1 81 ? -9.598 -1.272 -4.289 1.00 98.19 81 ALA A C 1
ATOM 635 O O . ALA A 1 81 ? -10.017 -1.727 -5.349 1.00 98.19 81 ALA A O 1
ATOM 636 N N . ARG A 1 82 ? -10.418 -0.783 -3.346 1.00 98.00 82 ARG A N 1
ATOM 637 C CA . ARG A 1 82 ? -11.886 -0.738 -3.487 1.00 98.00 82 ARG A CA 1
ATOM 638 C C . ARG A 1 82 ? -12.324 0.097 -4.690 1.00 98.00 82 ARG A C 1
ATOM 640 O O . ARG A 1 82 ? -13.171 -0.346 -5.450 1.00 98.00 82 ARG A O 1
ATOM 647 N N . ASN A 1 83 ? -11.709 1.261 -4.889 1.00 98.31 83 ASN A N 1
ATOM 648 C CA . ASN A 1 83 ? -12.040 2.174 -5.987 1.00 98.31 83 ASN A CA 1
ATOM 649 C C . ASN A 1 83 ? -11.605 1.673 -7.374 1.00 98.31 83 ASN A C 1
ATOM 651 O O . ASN A 1 83 ? -12.024 2.245 -8.374 1.00 98.31 83 ASN A O 1
ATOM 655 N N . ASN A 1 84 ? -10.739 0.659 -7.441 1.00 98.19 84 ASN A N 1
ATOM 656 C CA . ASN A 1 84 ? -10.301 0.027 -8.689 1.00 98.19 84 ASN A CA 1
ATOM 657 C C . ASN A 1 84 ? -10.860 -1.401 -8.834 1.00 98.19 84 ASN A C 1
ATOM 659 O O . ASN A 1 84 ? -10.280 -2.202 -9.561 1.00 98.19 84 ASN A O 1
ATOM 663 N N . ASP A 1 85 ? -11.928 -1.747 -8.104 1.00 98.06 85 ASP A N 1
ATOM 664 C CA . ASP A 1 85 ? -12.574 -3.068 -8.140 1.00 98.06 85 ASP A CA 1
ATOM 665 C C . ASP A 1 85 ? -11.619 -4.253 -7.877 1.00 98.06 85 ASP A C 1
ATOM 667 O O . ASP A 1 85 ? -11.845 -5.384 -8.312 1.00 98.06 85 ASP A O 1
ATOM 671 N N . ALA A 1 86 ? -10.547 -4.026 -7.108 1.00 98.38 86 ALA A N 1
ATOM 672 C CA . ALA A 1 86 ? -9.527 -5.027 -6.809 1.00 98.38 86 ALA A CA 1
ATOM 673 C C . ALA A 1 86 ? -9.948 -5.959 -5.660 1.00 98.38 86 ALA A C 1
ATOM 675 O O . ALA A 1 86 ? -9.378 -5.946 -4.563 1.00 98.38 86 ALA A O 1
ATOM 676 N N . GLN A 1 87 ? -10.993 -6.752 -5.895 1.00 98.50 87 GLN A N 1
ATOM 677 C CA . GLN A 1 87 ? -11.679 -7.539 -4.868 1.00 98.50 87 GLN A CA 1
ATOM 678 C C . GLN A 1 87 ? -10.782 -8.561 -4.160 1.00 98.50 87 GLN A C 1
ATOM 680 O O . GLN A 1 87 ? -10.898 -8.738 -2.945 1.00 98.50 87 GLN A O 1
ATOM 685 N N . ARG A 1 88 ? -9.865 -9.229 -4.870 1.00 98.50 88 ARG A N 1
ATOM 686 C CA . ARG A 1 88 ? -8.971 -10.221 -4.252 1.00 98.50 88 ARG A CA 1
ATOM 687 C C . ARG A 1 88 ? -7.918 -9.545 -3.386 1.00 98.50 88 ARG A C 1
ATOM 689 O O . ARG A 1 88 ? -7.567 -10.062 -2.324 1.00 98.50 88 ARG A O 1
ATOM 696 N N . VAL A 1 89 ? -7.419 -8.387 -3.814 1.00 98.44 89 VAL A N 1
ATOM 697 C CA . VAL A 1 89 ? -6.514 -7.565 -3.002 1.00 98.44 89 VAL A CA 1
ATOM 698 C C . VAL A 1 89 ? -7.236 -7.037 -1.763 1.00 98.44 89 VAL A C 1
ATOM 700 O O . VAL A 1 89 ? -6.688 -7.142 -0.664 1.00 98.44 89 VAL A O 1
ATOM 703 N N . VAL A 1 90 ? -8.476 -6.559 -1.902 1.00 98.50 90 VAL A N 1
ATOM 704 C CA . VAL A 1 90 ? -9.316 -6.165 -0.761 1.00 98.50 90 VAL A CA 1
ATOM 705 C C . VAL A 1 90 ? -9.494 -7.340 0.198 1.00 98.50 90 VAL A C 1
ATOM 707 O O . VAL A 1 90 ? -9.209 -7.192 1.383 1.00 98.50 90 VAL A O 1
ATOM 710 N N . ALA A 1 91 ? -9.853 -8.528 -0.294 1.00 98.19 91 ALA A N 1
ATOM 711 C CA . ALA A 1 91 ? -10.023 -9.717 0.539 1.00 98.19 91 ALA A CA 1
ATOM 712 C C . ALA A 1 91 ? -8.744 -10.092 1.312 1.00 98.19 91 ALA A C 1
ATOM 714 O O . ALA A 1 91 ? -8.812 -10.498 2.474 1.00 98.19 91 ALA A O 1
ATOM 715 N N . MET A 1 92 ? -7.570 -9.912 0.695 1.00 97.50 92 MET A N 1
ATOM 716 C CA . MET A 1 92 ? -6.274 -10.151 1.334 1.00 97.50 92 MET A CA 1
ATOM 717 C C . MET A 1 92 ? -5.944 -9.117 2.423 1.00 97.50 92 MET A C 1
ATOM 719 O O . MET A 1 92 ? -5.335 -9.469 3.439 1.00 97.50 92 MET A O 1
ATOM 723 N N . LEU A 1 93 ? -6.283 -7.844 2.200 1.00 97.00 93 LEU A N 1
ATOM 724 C CA . LEU A 1 93 ? -5.834 -6.722 3.030 1.00 97.00 93 LEU A CA 1
ATOM 725 C C . LEU A 1 93 ? -6.851 -6.269 4.086 1.00 97.00 93 LEU A C 1
ATOM 727 O O . LEU A 1 93 ? -6.437 -5.743 5.115 1.00 97.00 93 LEU A O 1
ATOM 731 N N . GLN A 1 94 ? -8.148 -6.514 3.891 1.00 96.38 94 GLN A N 1
ATOM 732 C CA . GLN A 1 94 ? -9.227 -6.015 4.759 1.00 96.38 94 GLN A CA 1
ATOM 733 C C . GLN A 1 94 ? -9.062 -6.391 6.236 1.00 96.38 94 GLN A C 1
ATOM 735 O O . GLN A 1 94 ? -9.403 -5.617 7.118 1.00 96.38 94 GLN A O 1
ATOM 740 N N . ARG A 1 95 ? -8.462 -7.550 6.533 1.00 93.69 95 ARG A N 1
ATOM 741 C CA . ARG A 1 95 ? -8.214 -7.996 7.916 1.00 93.69 95 ARG A CA 1
ATOM 742 C C . ARG A 1 95 ? -7.209 -7.130 8.688 1.00 93.69 95 ARG A C 1
ATOM 744 O O . ARG A 1 95 ? -7.067 -7.314 9.891 1.00 93.69 95 ARG A O 1
ATOM 751 N N . TYR A 1 96 ? -6.457 -6.285 7.986 1.00 94.00 96 TYR A N 1
ATOM 752 C CA . TYR A 1 96 ? -5.482 -5.352 8.552 1.00 94.00 96 TYR A CA 1
ATOM 753 C C . TYR A 1 96 ? -6.029 -3.924 8.617 1.00 94.00 96 TYR A C 1
ATOM 755 O O . TYR A 1 96 ? -5.349 -3.034 9.123 1.00 94.00 96 TYR A O 1
ATOM 763 N N . GLU A 1 97 ? -7.240 -3.690 8.105 1.00 90.31 97 GLU A N 1
ATOM 764 C CA . GLU A 1 97 ? -7.928 -2.423 8.288 1.00 90.31 97 GLU A CA 1
ATOM 765 C C . GLU A 1 97 ? -8.209 -2.249 9.774 1.00 90.31 97 GLU A C 1
ATOM 767 O O . GLU A 1 97 ? -9.007 -2.979 10.370 1.00 90.31 97 GLU A O 1
ATOM 772 N N . ARG A 1 98 ? -7.522 -1.293 10.400 1.00 79.88 98 ARG A N 1
ATOM 773 C CA . ARG A 1 98 ? -7.925 -0.876 11.733 1.00 79.88 98 ARG A CA 1
ATOM 774 C C . ARG A 1 98 ? -9.264 -0.185 11.576 1.00 79.88 98 ARG A C 1
ATOM 776 O O . ARG A 1 98 ? -9.367 0.826 10.883 1.00 79.88 98 ARG A O 1
ATOM 783 N N . LEU A 1 99 ? -10.280 -0.720 12.244 1.00 65.44 99 LEU A N 1
ATOM 784 C CA . LEU A 1 99 ? -11.460 0.074 12.541 1.00 65.44 99 LEU A CA 1
ATOM 785 C C . LEU A 1 99 ? -10.956 1.362 13.203 1.00 65.44 99 LEU A C 1
ATOM 787 O O . LEU A 1 99 ? -10.094 1.258 14.084 1.00 65.44 99 LEU A O 1
ATOM 791 N N . PRO A 1 100 ? -11.406 2.546 12.750 1.00 59.84 100 PRO A N 1
ATOM 792 C CA . PRO A 1 100 ? -10.926 3.808 13.285 1.00 59.84 100 PRO A CA 1
ATOM 793 C C . PRO A 1 100 ? -10.992 3.727 14.804 1.00 59.84 100 PRO A C 1
ATOM 795 O O . PRO A 1 100 ? -12.045 3.403 15.362 1.00 59.84 100 PRO A O 1
ATOM 798 N N . GLU A 1 101 ? -9.837 3.925 15.445 1.00 58.19 101 GLU A N 1
ATOM 799 C CA . GLU A 1 101 ? -9.725 3.928 16.897 1.00 58.19 101 GLU A CA 1
ATOM 800 C C . GLU A 1 101 ? -10.867 4.781 17.438 1.00 58.19 101 GLU A C 1
ATOM 802 O O . GLU A 1 101 ? -11.069 5.912 16.989 1.00 58.19 101 GLU A O 1
ATOM 807 N N . ARG A 1 102 ? -11.684 4.160 18.299 1.00 53.69 102 ARG A N 1
ATOM 808 C CA . ARG A 1 102 ? -12.915 4.701 18.878 1.00 53.69 102 ARG A CA 1
ATOM 809 C C . ARG A 1 102 ? -12.729 6.204 19.112 1.00 53.69 102 ARG A C 1
ATOM 811 O O . ARG A 1 102 ? -11.975 6.578 20.002 1.00 53.69 102 ARG A O 1
ATOM 818 N N . LYS A 1 103 ? -13.357 7.038 18.271 1.00 57.78 103 LYS A N 1
ATOM 819 C CA . LYS A 1 103 ? -13.195 8.500 18.251 1.00 57.78 103 LYS A CA 1
ATOM 820 C C . LYS A 1 103 ? -13.303 9.043 19.680 1.00 57.78 103 LYS A C 1
ATOM 822 O O . LYS A 1 103 ?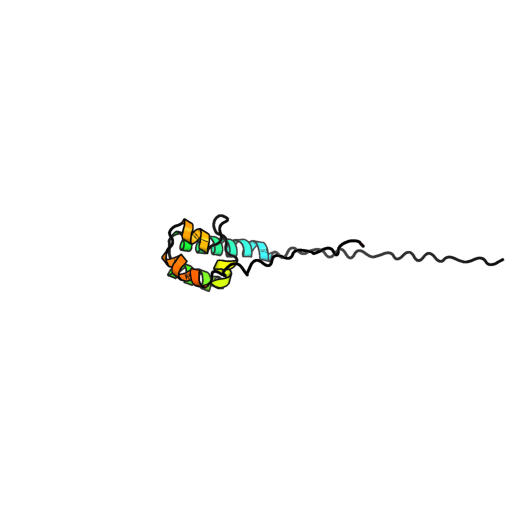 -14.404 9.105 20.227 1.00 57.78 103 LYS A O 1
ATOM 827 N N . VAL A 1 104 ? -12.178 9.399 20.297 1.00 65.56 104 VAL A N 1
ATOM 828 C CA . VAL A 1 104 ? -12.180 9.975 21.645 1.00 65.56 104 VAL A CA 1
ATOM 829 C C . VAL A 1 104 ? -12.590 11.431 21.498 1.00 65.56 104 VAL A C 1
ATOM 831 O O . VAL A 1 104 ? -11.888 12.225 20.877 1.00 65.56 104 VAL A O 1
ATOM 834 N N . THR A 1 105 ? -13.768 11.770 22.015 1.00 76.75 105 THR A N 1
ATOM 835 C CA . THR A 1 105 ? -14.222 13.161 22.091 1.00 76.75 105 THR A CA 1
ATOM 836 C C . THR A 1 105 ? -13.835 13.681 23.466 1.00 76.75 105 THR A C 1
ATOM 838 O O . THR A 1 105 ? -14.378 13.220 24.465 1.00 76.75 105 THR A O 1
ATOM 841 N N . ILE A 1 106 ? -12.871 14.599 23.516 1.00 76.00 106 ILE A N 1
ATOM 842 C CA . ILE A 1 106 ? -12.524 15.331 24.736 1.00 76.00 106 ILE A CA 1
ATOM 843 C C . ILE A 1 106 ? -13.347 16.618 24.708 1.00 76.00 106 ILE A C 1
ATOM 845 O O 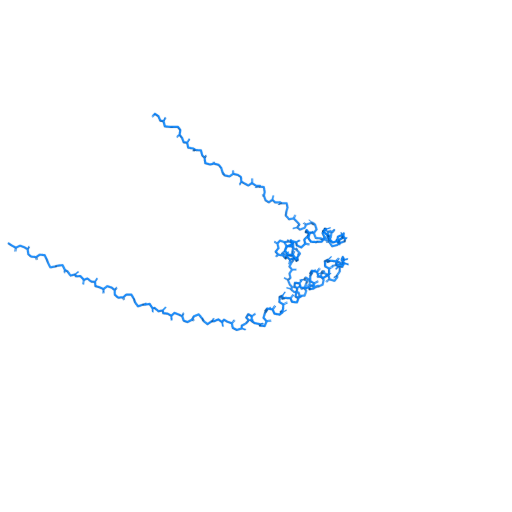. ILE A 1 106 ? -13.202 17.411 23.780 1.00 76.00 106 ILE A O 1
ATOM 849 N N . SER A 1 107 ? -14.232 16.794 25.687 1.00 81.56 107 SER A N 1
ATOM 850 C CA . SER A 1 107 ? -14.965 18.042 25.895 1.00 81.56 107 SER A CA 1
ATOM 851 C C . SER A 1 107 ? -14.588 18.585 27.261 1.00 81.56 107 SER A C 1
ATOM 853 O O . SER A 1 107 ? -14.682 17.864 28.253 1.00 81.56 107 SER A O 1
ATOM 855 N N . ASP A 1 108 ? -14.155 19.840 27.293 1.00 79.69 108 ASP A N 1
ATOM 856 C CA . ASP A 1 108 ? -13.877 20.547 28.537 1.00 79.69 108 ASP A CA 1
ATOM 857 C C . ASP A 1 108 ? -15.202 20.967 29.188 1.00 79.69 108 ASP A C 1
ATOM 859 O O . ASP A 1 108 ? -16.134 21.377 28.488 1.00 79.69 108 ASP A O 1
ATOM 863 N N . ILE A 1 109 ? -15.301 20.847 30.512 1.00 81.94 109 ILE A N 1
ATOM 864 C CA . ILE A 1 109 ? -16.447 21.339 31.285 1.00 81.94 109 ILE A CA 1
ATOM 865 C C . ILE A 1 109 ? -15.958 22.402 32.266 1.00 81.94 109 ILE A C 1
ATOM 867 O O . ILE A 1 109 ? -15.225 22.120 33.210 1.00 81.94 109 ILE A O 1
ATOM 871 N N . THR A 1 110 ? -16.359 23.651 32.045 1.00 81.19 110 THR A N 1
ATOM 872 C CA . THR A 1 110 ? -16.076 24.749 32.972 1.00 81.19 110 THR A CA 1
ATOM 873 C C . THR A 1 110 ? -17.056 24.711 34.142 1.00 81.19 110 THR A C 1
ATOM 875 O O . THR A 1 110 ? -18.267 24.595 33.946 1.00 81.19 110 THR A O 1
ATOM 878 N N . ALA A 1 111 ? -16.541 24.818 35.370 1.00 75.56 111 ALA A N 1
ATOM 879 C CA . ALA A 1 111 ? -17.376 24.937 36.562 1.00 75.56 111 ALA A CA 1
ATOM 880 C C . ALA A 1 111 ? -18.140 26.280 36.552 1.00 75.56 111 ALA A C 1
ATOM 882 O O . AL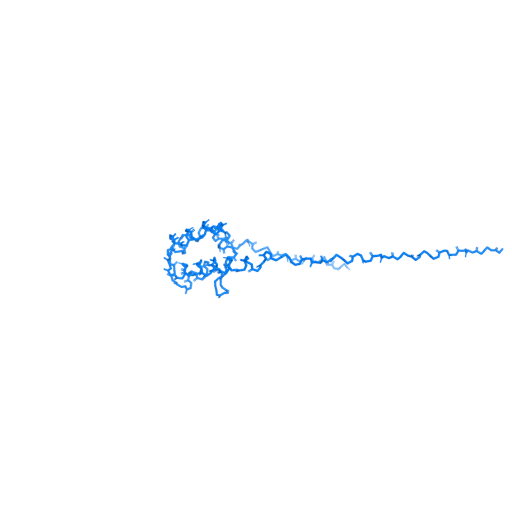A A 1 111 ? -17.559 27.296 36.157 1.00 75.56 111 ALA A O 1
ATOM 883 N N . PRO A 1 112 ? -19.423 26.309 36.962 1.00 73.62 112 PRO A N 1
ATOM 884 C CA . PRO A 1 112 ? -20.200 27.543 37.001 1.00 73.62 112 PRO A CA 1
ATOM 885 C C . PRO A 1 112 ? -19.590 28.543 37.992 1.00 73.62 112 PRO A C 1
ATOM 887 O O . PRO A 1 112 ? -19.098 28.160 39.053 1.00 73.62 112 PRO A O 1
ATOM 890 N N . ALA A 1 113 ? -19.617 29.826 37.626 1.00 73.38 113 ALA A N 1
ATOM 891 C CA . ALA A 1 113 ? -19.220 30.911 38.514 1.00 73.38 113 ALA A CA 1
ATOM 892 C C . ALA A 1 113 ? -20.285 31.091 39.609 1.00 73.38 113 ALA A C 1
ATOM 894 O O . ALA A 1 113 ? -21.474 31.170 39.293 1.00 73.38 113 ALA A O 1
ATOM 895 N N . ASN A 1 114 ? -19.835 31.112 40.867 1.00 62.94 114 ASN A N 1
ATOM 896 C CA . ASN A 1 114 ? -20.662 31.366 42.052 1.00 62.94 114 ASN A CA 1
ATOM 897 C C . ASN A 1 114 ? -21.126 32.822 42.129 1.00 62.94 114 ASN A C 1
ATOM 899 O O . ASN A 1 114 ? -20.325 33.706 41.743 1.00 62.94 114 ASN A O 1
#

pLDDT: mean 81.46, std 18.87, range [38.94, 98.56]

Foldseek 3Di:
DDDDDDDDDDDDDDPPPDPPPPPPVVVVVVVVVVVLLVQLLVCLLVLNQPSNVVSCVVSVNDLLNQQPPRDDPNHRSLVSSVVSVSVNNNVVNVVSDPPPDPPDDDDDDDDDDD

Sequence (114 aa):
MKRYLTLTSIIAAALLAVPAAADSRFIKEGSYLHTALVEVCTHTRNDQPGKLFNTLREYRISKQSAVDKVMCNKQQLLTFARNNDAQRVVAMLQRYERLPERKVTISDITAPAN

Radius of gyration: 27.38 Å; Cα contacts (8 Å, |Δi|>4): 82; chains: 1; bounding box: 50×69×63 Å